Protein AF-Q58PU9-F1 (afdb_monomer)

Solvent-accessible surface area (backbone atoms only — not comparable to full-atom values): 5696 Å² total; per-residue (Å²): 122,82,73,88,47,96,60,48,33,50,56,48,20,75,73,70,76,45,70,24,68,88,39,55,69,55,50,58,37,69,88,42,30,53,57,52,50,52,51,26,27,63,74,8,67,67,58,70,34,34,42,67,81,24,47,49,79,92,44,77,36,57,48,66,38,35,43,16,73,45,65,72,74,63,18,70,61,54,25,56,49,51,54,50,50,50,57,48,48,66,73,71,46,92,64,77,89,77,118

Mean predicted aligned error: 5.07 Å

Structure (mmCIF, N/CA/C/O backbone):
data_AF-Q58PU9-F1
#
_entry.id   AF-Q58PU9-F1
#
loop_
_atom_site.group_PDB
_atom_site.id
_atom_site.type_symbol
_atom_site.label_atom_id
_atom_site.label_alt_id
_atom_site.label_comp_id
_atom_site.label_asym_id
_atom_site.label_entity_id
_atom_site.label_seq_id
_atom_site.pdbx_PDB_ins_code
_atom_site.Cartn_x
_atom_site.Cartn_y
_atom_site.Cartn_z
_atom_site.occupancy
_atom_site.B_iso_or_equiv
_atom_site.auth_seq_id
_atom_site.auth_comp_id
_atom_site.auth_asym_id
_atom_site.auth_atom_id
_atom_site.pdbx_PDB_model_num
ATOM 1 N N . MET A 1 1 ? -5.570 0.355 -11.817 1.00 49.12 1 MET A N 1
ATOM 2 C CA . MET A 1 1 ? -4.583 1.096 -11.006 1.00 49.12 1 MET A CA 1
ATOM 3 C C . MET A 1 1 ? -3.355 1.269 -11.866 1.00 49.12 1 MET A C 1
ATOM 5 O O . MET A 1 1 ? -2.730 0.271 -12.179 1.00 49.12 1 MET A O 1
ATOM 9 N N . TYR A 1 2 ? -3.067 2.483 -12.321 1.00 50.25 2 TYR A N 1
ATOM 10 C CA . TYR A 1 2 ? -1.865 2.719 -13.109 1.00 50.25 2 TYR A CA 1
ATOM 11 C C . TYR A 1 2 ? -0.710 3.082 -12.177 1.00 50.25 2 TYR A C 1
ATOM 13 O O . TYR A 1 2 ? -0.826 4.017 -11.387 1.00 50.25 2 TYR A O 1
ATOM 21 N N . ILE A 1 3 ? 0.401 2.358 -12.270 1.00 59.12 3 ILE A N 1
ATOM 22 C CA . ILE A 1 3 ? 1.611 2.604 -11.475 1.00 59.12 3 ILE A CA 1
ATOM 23 C C . ILE A 1 3 ? 2.469 3.718 -12.108 1.00 59.12 3 ILE A C 1
ATOM 25 O O . ILE A 1 3 ? 3.649 3.531 -12.385 1.00 59.12 3 ILE A O 1
ATOM 29 N N . TYR A 1 4 ? 1.868 4.888 -12.364 1.00 53.88 4 TYR A N 1
ATOM 30 C CA . TYR A 1 4 ? 2.527 6.046 -12.988 1.00 53.88 4 TYR A CA 1
ATOM 31 C C . TYR A 1 4 ? 3.523 6.732 -12.039 1.00 53.88 4 TYR A C 1
ATOM 33 O O . TYR A 1 4 ? 3.260 7.794 -11.487 1.00 53.88 4 TYR A O 1
ATOM 41 N N . VAL A 1 5 ? 4.692 6.121 -11.880 1.00 58.16 5 VAL A N 1
ATOM 42 C CA . VAL A 1 5 ? 5.965 6.802 -11.622 1.00 58.16 5 VAL A CA 1
ATOM 43 C C . VAL A 1 5 ? 6.993 6.018 -12.427 1.00 58.16 5 VAL A C 1
ATOM 45 O O . VAL A 1 5 ? 7.040 4.796 -12.284 1.00 58.16 5 VAL A O 1
ATOM 48 N N . GLU A 1 6 ? 7.785 6.682 -13.273 1.00 57.44 6 GLU A N 1
ATOM 49 C CA . GLU A 1 6 ? 8.637 6.059 -14.311 1.00 57.44 6 GLU A CA 1
ATOM 50 C C . GLU A 1 6 ? 9.539 4.909 -13.813 1.00 57.44 6 GLU A C 1
ATOM 52 O O . GLU A 1 6 ? 9.922 4.048 -14.595 1.00 57.44 6 GLU A O 1
ATOM 57 N N . ASN A 1 7 ? 9.799 4.811 -12.503 1.00 75.38 7 ASN A N 1
ATOM 58 C CA . ASN A 1 7 ? 10.622 3.761 -11.900 1.00 75.38 7 ASN A CA 1
ATOM 59 C C . ASN A 1 7 ? 9.863 2.577 -11.260 1.00 75.38 7 ASN A C 1
ATOM 61 O O . ASN A 1 7 ? 10.501 1.603 -10.863 1.00 75.38 7 ASN A O 1
ATOM 65 N N . ASN A 1 8 ? 8.534 2.615 -11.109 1.00 85.69 8 ASN A N 1
ATOM 66 C CA . ASN A 1 8 ? 7.800 1.541 -10.415 1.00 85.69 8 ASN A CA 1
ATOM 67 C C . ASN A 1 8 ? 7.676 0.266 -11.257 1.00 85.69 8 ASN A C 1
ATOM 69 O O . ASN A 1 8 ? 7.786 -0.828 -10.707 1.00 85.69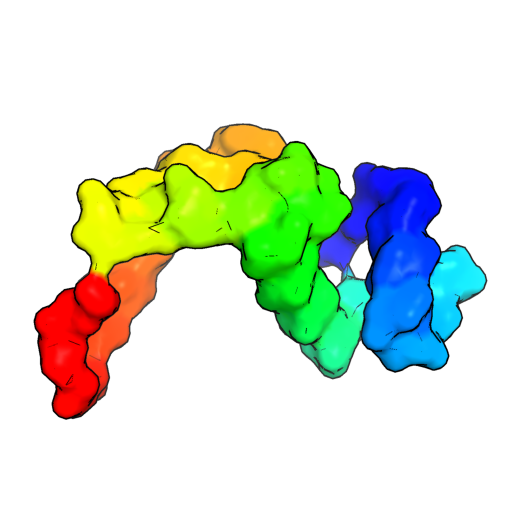 8 ASN A O 1
ATOM 73 N N . TYR A 1 9 ? 7.524 0.403 -12.578 1.00 91.94 9 TYR A N 1
ATOM 74 C CA . TYR A 1 9 ? 7.542 -0.731 -13.507 1.00 91.94 9 TYR A CA 1
ATOM 75 C C . TYR A 1 9 ? 8.892 -1.457 -13.485 1.00 91.94 9 TYR A C 1
ATOM 77 O O . TYR A 1 9 ? 8.916 -2.681 -13.399 1.00 91.94 9 TYR A O 1
ATOM 85 N N . GLN A 1 10 ? 10.006 -0.714 -13.471 1.00 93.56 10 GLN A N 1
ATOM 86 C CA . GLN A 1 10 ? 11.346 -1.300 -13.384 1.00 93.56 10 GLN A CA 1
ATOM 87 C C . GLN A 1 10 ? 11.551 -2.033 -12.056 1.00 93.56 10 GLN A C 1
ATOM 89 O O . GLN A 1 10 ? 11.918 -3.199 -12.052 1.00 93.56 10 GLN A O 1
ATOM 94 N N . LYS A 1 11 ? 11.223 -1.398 -10.925 1.00 93.12 11 LYS A N 1
ATOM 95 C CA . LYS A 1 11 ? 11.343 -2.043 -9.608 1.00 93.12 11 LYS A CA 1
ATOM 96 C C . LYS A 1 11 ? 10.492 -3.315 -9.506 1.00 93.12 11 LYS A C 1
ATOM 98 O O . LYS A 1 11 ? 10.926 -4.298 -8.913 1.00 93.12 11 LYS A O 1
ATOM 103 N N . ALA A 1 12 ? 9.276 -3.301 -10.059 1.00 94.25 12 ALA A N 1
ATOM 104 C CA . ALA A 1 12 ? 8.424 -4.485 -10.109 1.00 94.25 12 ALA A CA 1
ATOM 105 C C . ALA A 1 12 ? 9.020 -5.565 -11.026 1.00 94.25 12 ALA A C 1
ATOM 107 O O . ALA A 1 12 ? 8.999 -6.740 -10.674 1.00 94.25 12 ALA A O 1
ATOM 108 N N . GLN A 1 13 ? 9.599 -5.186 -12.167 1.00 95.50 13 GLN A N 1
ATOM 109 C CA . GLN A 1 13 ? 10.286 -6.122 -13.055 1.00 95.50 13 GLN A CA 1
ATOM 110 C C . GLN A 1 13 ? 11.476 -6.772 -12.346 1.00 95.50 13 GLN A C 1
ATOM 112 O O . GLN A 1 13 ? 11.603 -7.992 -12.378 1.00 95.50 13 GLN A O 1
ATOM 117 N N . ASP A 1 14 ? 12.296 -5.988 -11.651 1.00 95.75 14 ASP A N 1
ATOM 118 C CA . ASP A 1 14 ? 13.447 -6.493 -10.899 1.00 95.75 14 ASP A CA 1
ATOM 119 C C . ASP A 1 14 ? 13.012 -7.448 -9.774 1.00 95.75 14 ASP A C 1
ATOM 121 O O . ASP A 1 14 ? 13.689 -8.435 -9.495 1.00 95.75 14 ASP A O 1
ATOM 125 N N . LYS A 1 15 ? 11.860 -7.180 -9.141 1.00 96.69 15 LYS A N 1
ATOM 126 C CA . LYS A 1 15 ? 11.307 -8.006 -8.058 1.00 96.69 15 LYS A CA 1
ATOM 127 C C . LYS A 1 15 ? 10.672 -9.309 -8.551 1.00 96.69 15 LYS A C 1
ATOM 129 O O . LYS A 1 15 ? 10.844 -10.337 -7.902 1.00 96.69 15 LYS A O 1
ATOM 134 N N . PHE A 1 16 ? 9.899 -9.260 -9.636 1.00 96.12 16 PHE A N 1
ATOM 135 C CA . PHE A 1 16 ? 9.032 -10.364 -10.072 1.00 96.12 16 PHE A CA 1
ATOM 136 C C . PHE A 1 16 ? 9.499 -11.053 -11.364 1.00 96.12 16 PHE A C 1
ATOM 138 O O . PHE A 1 16 ? 8.924 -12.067 -11.746 1.00 96.12 16 PHE A O 1
ATOM 145 N N . GLY A 1 17 ? 10.526 -10.534 -12.044 1.00 96.69 17 GLY A N 1
ATOM 146 C CA . GLY A 1 17 ? 11.095 -11.125 -13.261 1.00 96.69 17 GLY A CA 1
ATOM 147 C C . GLY A 1 17 ? 10.214 -11.010 -14.510 1.00 96.69 17 GLY A C 1
ATOM 148 O O . GLY A 1 17 ? 10.465 -11.690 -15.502 1.00 96.69 17 GLY A O 1
ATOM 149 N N . VAL A 1 18 ? 9.181 -10.164 -14.480 1.00 96.50 18 VAL A N 1
ATOM 150 C CA . VAL A 1 18 ? 8.223 -9.969 -15.580 1.00 96.50 18 VAL A CA 1
ATOM 151 C C . VAL A 1 18 ? 8.460 -8.611 -16.231 1.00 96.50 18 VAL A C 1
ATOM 153 O O . VAL A 1 18 ? 8.662 -7.616 -15.537 1.00 96.50 18 VAL A O 1
ATOM 156 N N . ASN A 1 19 ? 8.430 -8.554 -17.565 1.00 94.19 19 ASN A N 1
ATOM 157 C CA . ASN A 1 19 ? 8.729 -7.341 -18.330 1.00 94.19 19 ASN A CA 1
ATOM 158 C C . ASN A 1 19 ? 7.584 -6.312 -18.285 1.00 94.19 19 ASN A C 1
ATOM 160 O O . ASN A 1 19 ? 6.882 -6.082 -19.272 1.00 94.19 19 ASN A O 1
A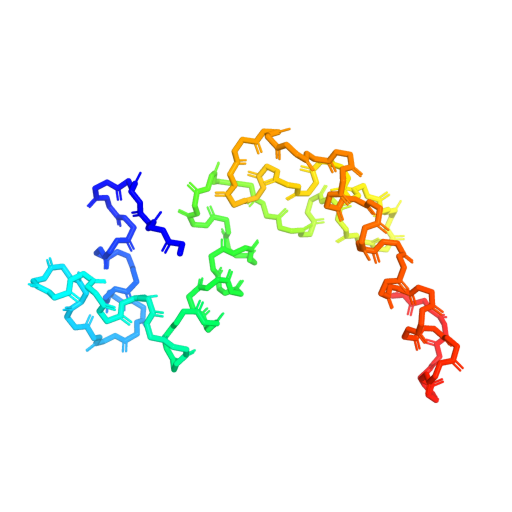TOM 164 N N . PHE A 1 20 ? 7.402 -5.680 -17.128 1.00 93.38 20 PHE A N 1
ATOM 165 C CA . PHE A 1 20 ? 6.412 -4.625 -16.947 1.00 93.38 20 PHE A CA 1
ATOM 166 C C . PHE A 1 20 ? 6.838 -3.290 -17.572 1.00 93.38 20 PHE A C 1
ATOM 168 O O . PHE A 1 20 ? 6.002 -2.410 -17.741 1.00 93.38 20 PHE A O 1
ATOM 175 N N . VAL A 1 21 ? 8.118 -3.113 -17.916 1.00 92.44 21 VAL A N 1
ATOM 176 C CA . VAL A 1 21 ? 8.611 -1.875 -18.539 1.00 92.44 21 VAL A CA 1
ATOM 177 C C . VAL A 1 21 ? 8.191 -1.802 -20.003 1.00 92.44 21 VAL A C 1
ATOM 179 O O . VAL A 1 21 ? 7.669 -0.781 -20.442 1.00 92.44 21 VAL A O 1
ATOM 182 N N . SER A 1 22 ? 8.387 -2.883 -20.763 1.00 93.62 22 SER A N 1
ATOM 183 C CA . SER A 1 22 ? 7.951 -2.937 -22.164 1.00 93.62 22 SER A CA 1
ATOM 184 C C . SER A 1 22 ? 6.470 -3.277 -22.311 1.00 93.62 22 SER A C 1
ATOM 186 O O . SER A 1 22 ? 5.884 -2.941 -23.337 1.00 93.62 22 SER A O 1
ATOM 188 N N . ILE A 1 23 ? 5.859 -3.935 -21.315 1.00 93.50 23 ILE A N 1
ATOM 189 C CA . ILE A 1 23 ? 4.436 -4.305 -21.334 1.00 93.50 23 ILE A CA 1
ATOM 190 C C . ILE A 1 23 ? 3.745 -3.851 -20.030 1.00 93.50 23 ILE A C 1
ATOM 192 O O . ILE A 1 23 ? 3.419 -4.679 -19.173 1.00 93.50 23 ILE A O 1
ATOM 196 N N . PRO A 1 24 ? 3.499 -2.536 -19.859 1.00 90.75 24 PRO A N 1
ATOM 197 C CA . PRO A 1 24 ? 2.920 -1.962 -18.638 1.00 90.75 24 PRO A CA 1
ATOM 198 C C . PRO A 1 24 ? 1.581 -2.570 -18.215 1.00 90.75 24 PRO A C 1
ATOM 200 O O . PRO A 1 24 ? 1.320 -2.725 -17.022 1.00 90.75 24 PRO A O 1
ATOM 203 N N . ASP A 1 25 ? 0.753 -2.966 -19.182 1.00 92.38 25 ASP A N 1
ATOM 204 C CA . ASP A 1 25 ? -0.580 -3.518 -18.925 1.00 92.38 25 ASP A CA 1
ATOM 205 C C . ASP A 1 25 ? -0.543 -4.813 -18.101 1.00 92.38 25 ASP A C 1
ATOM 207 O O . ASP A 1 25 ? -1.487 -5.095 -17.361 1.00 92.38 25 ASP A O 1
ATOM 211 N N . LEU A 1 26 ? 0.572 -5.560 -18.130 1.00 94.12 26 LEU A N 1
ATOM 212 C CA . LEU A 1 26 ? 0.748 -6.738 -17.280 1.00 94.12 26 LEU A CA 1
ATOM 213 C C . LEU A 1 26 ? 0.618 -6.383 -15.794 1.00 94.12 26 LEU A C 1
ATOM 215 O O . LEU A 1 26 ? -0.001 -7.132 -15.048 1.00 94.12 26 LEU A O 1
ATOM 219 N N . ALA A 1 27 ? 1.098 -5.218 -15.350 1.00 92.56 27 ALA A N 1
ATOM 220 C CA . ALA A 1 27 ? 0.977 -4.814 -13.947 1.00 92.56 27 ALA A CA 1
ATOM 221 C C . ALA A 1 27 ? -0.484 -4.580 -13.505 1.00 92.56 27 ALA A C 1
ATOM 223 O O . ALA A 1 27 ? -0.764 -4.524 -12.307 1.00 92.56 27 ALA A O 1
ATOM 224 N N . GLY A 1 28 ? -1.412 -4.434 -14.457 1.00 91.31 28 GLY A N 1
ATOM 225 C CA . GLY A 1 28 ? -2.849 -4.329 -14.213 1.00 91.31 28 GLY A CA 1
ATOM 226 C C . GLY A 1 28 ? -3.575 -5.675 -14.133 1.00 91.31 28 GLY A C 1
ATOM 227 O O . GLY A 1 28 ? -4.689 -5.722 -13.609 1.00 91.31 28 GLY A O 1
ATOM 228 N N . ASN A 1 29 ? -2.962 -6.765 -14.603 1.00 94.81 29 ASN A N 1
ATOM 229 C CA . ASN A 1 29 ? -3.548 -8.102 -14.521 1.00 94.81 29 ASN A CA 1
ATOM 230 C C . ASN A 1 29 ? -3.568 -8.574 -13.070 1.00 94.81 29 ASN A C 1
ATOM 232 O O . ASN A 1 29 ? -2.566 -8.447 -12.374 1.00 94.81 29 ASN A O 1
ATOM 236 N N . PHE A 1 30 ? -4.675 -9.170 -12.616 1.00 93.62 30 PHE A N 1
ATOM 237 C CA . PHE A 1 30 ? -4.839 -9.605 -11.221 1.00 93.62 30 PHE A CA 1
ATOM 238 C C . PHE A 1 30 ? -3.688 -10.475 -10.698 1.00 93.62 30 PHE A C 1
ATOM 240 O O . PHE A 1 30 ? -3.288 -10.307 -9.547 1.00 93.62 30 PHE A O 1
ATOM 247 N N . GLU A 1 31 ? -3.141 -11.341 -11.556 1.00 95.25 31 GLU A N 1
ATOM 248 C CA . GLU A 1 31 ? -1.979 -12.190 -11.269 1.00 95.25 31 GLU A CA 1
ATOM 249 C C . GLU A 1 31 ? -0.771 -11.393 -10.753 1.00 95.25 31 GLU A C 1
ATOM 251 O O . GLU A 1 31 ? -0.098 -11.832 -9.826 1.00 95.25 31 GLU A O 1
ATOM 256 N N . TYR A 1 32 ? -0.533 -10.197 -11.297 1.00 95.50 32 TYR A N 1
ATOM 257 C CA . TYR A 1 32 ? 0.610 -9.354 -10.943 1.00 95.50 32 TYR A CA 1
ATOM 258 C C . TYR A 1 32 ? 0.213 -8.170 -10.056 1.00 95.50 32 TYR A C 1
ATOM 260 O O . TYR A 1 32 ? 0.950 -7.801 -9.144 1.00 95.50 32 TYR A O 1
ATOM 268 N N . ALA A 1 33 ? -0.972 -7.600 -10.266 1.00 94.38 33 ALA A N 1
ATOM 269 C CA . ALA A 1 33 ? -1.442 -6.404 -9.580 1.00 94.38 33 ALA A CA 1
ATOM 270 C C . ALA A 1 33 ? -1.527 -6.593 -8.061 1.00 94.38 33 ALA A C 1
ATOM 272 O O . ALA A 1 33 ? -1.121 -5.704 -7.312 1.00 94.38 33 ALA A O 1
ATOM 273 N N . VAL A 1 34 ? -2.041 -7.739 -7.595 1.00 95.12 34 VAL A N 1
ATOM 274 C CA . VAL A 1 34 ? -2.183 -8.008 -6.155 1.00 95.12 34 VAL A CA 1
ATOM 275 C C . VAL A 1 34 ? -0.813 -8.194 -5.488 1.00 95.12 34 VAL A C 1
ATOM 277 O O . VAL A 1 34 ? -0.541 -7.456 -4.537 1.00 95.12 34 VAL A O 1
ATOM 280 N N . PRO A 1 35 ? 0.091 -9.069 -5.981 1.00 96.50 35 PRO A N 1
ATOM 281 C CA . PRO A 1 35 ? 1.442 -9.178 -5.427 1.00 96.50 35 PRO A C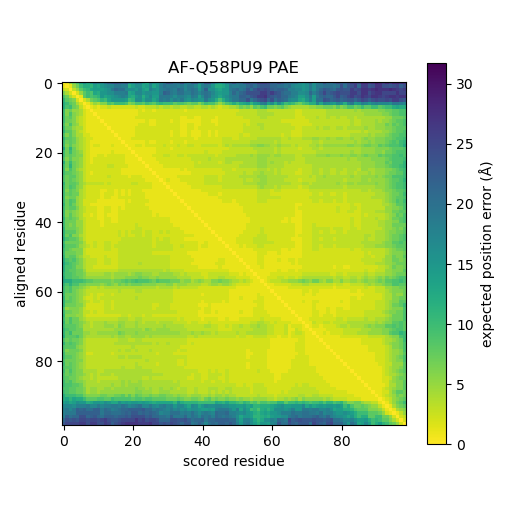A 1
ATOM 282 C C . PRO A 1 35 ? 2.227 -7.861 -5.451 1.00 96.50 35 PRO A C 1
ATOM 284 O O . PRO A 1 35 ? 2.833 -7.500 -4.443 1.00 96.50 35 PRO A O 1
ATOM 287 N N . ILE A 1 36 ? 2.178 -7.111 -6.560 1.00 96.00 36 ILE A N 1
ATOM 288 C CA . ILE A 1 36 ? 2.846 -5.805 -6.685 1.00 96.00 36 ILE A CA 1
ATOM 289 C C . ILE A 1 36 ? 2.303 -4.821 -5.646 1.00 96.00 36 ILE A C 1
ATOM 291 O O . ILE A 1 36 ? 3.083 -4.109 -5.013 1.00 96.00 36 ILE A O 1
ATOM 295 N N . MET A 1 37 ? 0.980 -4.782 -5.449 1.00 94.81 37 MET A N 1
ATOM 296 C CA . MET A 1 37 ? 0.344 -3.904 -4.468 1.00 94.81 37 MET A CA 1
ATOM 297 C C . MET A 1 37 ? 0.801 -4.226 -3.045 1.00 94.81 37 MET A C 1
ATOM 299 O O . MET A 1 37 ? 1.236 -3.318 -2.340 1.00 94.81 37 MET A O 1
ATOM 303 N N . VAL A 1 38 ? 0.742 -5.497 -2.637 1.00 95.88 38 VAL A N 1
ATOM 304 C CA . VAL A 1 38 ? 1.137 -5.930 -1.286 1.00 95.88 38 VAL A CA 1
ATOM 305 C C . VAL A 1 38 ? 2.609 -5.616 -1.034 1.00 95.88 38 VAL A C 1
ATOM 307 O O . VAL A 1 38 ? 2.923 -4.873 -0.105 1.00 95.88 38 VAL A O 1
ATOM 310 N N . TRP A 1 39 ? 3.498 -6.074 -1.918 1.00 96.56 39 TRP A N 1
ATOM 311 C CA . TRP A 1 39 ? 4.936 -5.817 -1.819 1.00 96.56 39 TRP A CA 1
ATOM 312 C C . TRP A 1 39 ? 5.249 -4.319 -1.748 1.00 96.56 39 TRP A C 1
ATOM 314 O O . TRP A 1 39 ? 5.992 -3.864 -0.874 1.00 96.56 39 TRP A O 1
ATOM 324 N N . GLY A 1 40 ? 4.650 -3.525 -2.638 1.00 95.25 40 GLY A N 1
ATOM 325 C CA . GLY A 1 40 ? 4.894 -2.092 -2.679 1.00 95.25 40 GLY A CA 1
ATOM 326 C C . GLY A 1 40 ? 4.409 -1.369 -1.423 1.00 95.25 40 GLY A C 1
ATOM 327 O O . GLY A 1 40 ? 5.061 -0.420 -0.984 1.00 95.25 40 GLY A O 1
ATOM 328 N N . MET A 1 41 ? 3.320 -1.833 -0.804 1.00 95.88 41 MET A N 1
ATOM 329 C CA . MET A 1 41 ? 2.804 -1.281 0.450 1.00 95.88 41 MET A CA 1
ATOM 330 C C . MET A 1 41 ? 3.631 -1.692 1.679 1.00 95.88 41 MET A C 1
ATOM 332 O O . MET A 1 41 ? 3.806 -0.892 2.605 1.00 95.88 41 MET A O 1
ATOM 336 N N . GLU A 1 42 ? 4.160 -2.913 1.701 1.00 96.25 42 GLU A N 1
ATOM 337 C CA . GLU A 1 42 ? 5.001 -3.426 2.789 1.00 96.25 42 GLU A CA 1
ATOM 338 C C . GLU A 1 42 ? 6.398 -2.793 2.789 1.00 96.25 42 GLU A C 1
ATOM 340 O O . GLU A 1 42 ? 6.895 -2.340 3.829 1.00 96.25 42 GLU A O 1
ATOM 345 N N . GLU A 1 43 ? 7.025 -2.720 1.614 1.00 96.00 43 GLU A N 1
ATOM 346 C CA . GLU A 1 43 ? 8.393 -2.225 1.451 1.00 96.00 43 GLU A CA 1
ATOM 347 C C . GLU A 1 43 ? 8.455 -0.708 1.195 1.00 96.00 43 GLU A C 1
ATOM 349 O O . GLU A 1 43 ? 9.517 -0.102 1.346 1.00 96.00 43 GLU A O 1
ATOM 354 N N . GLY A 1 44 ? 7.316 -0.065 0.919 1.00 94.88 44 GLY A N 1
ATOM 355 C CA . GLY A 1 44 ? 7.217 1.377 0.683 1.00 94.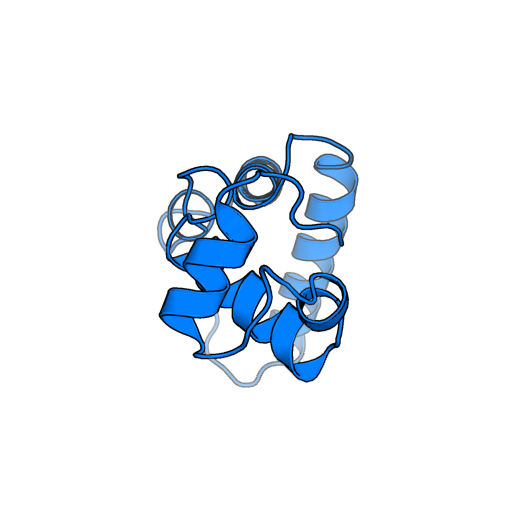88 44 GLY A CA 1
ATOM 356 C C . GLY A 1 44 ? 7.692 1.794 -0.708 1.00 94.88 44 GLY A C 1
ATOM 357 O O . GLY A 1 44 ? 8.254 2.872 -0.880 1.00 94.88 44 GLY A O 1
ATOM 358 N N . MET A 1 45 ? 7.480 0.950 -1.715 1.00 93.44 45 MET A N 1
ATOM 359 C CA . MET A 1 45 ? 8.042 1.144 -3.056 1.00 93.44 45 MET A CA 1
ATOM 360 C C . MET A 1 45 ? 7.354 2.247 -3.859 1.00 93.44 45 MET A C 1
ATOM 362 O O . MET A 1 45 ? 7.988 2.811 -4.754 1.00 93.44 45 MET A O 1
ATOM 366 N N . PHE A 1 46 ? 6.098 2.569 -3.524 1.00 90.88 46 PHE A N 1
ATOM 367 C CA . PHE A 1 46 ? 5.298 3.574 -4.228 1.00 90.88 46 PHE A CA 1
ATOM 368 C C . PHE A 1 46 ? 5.555 4.999 -3.730 1.00 90.88 46 PHE A C 1
ATOM 370 O O . PHE A 1 46 ? 5.796 5.888 -4.541 1.00 90.88 46 PHE A O 1
ATOM 377 N N . SER A 1 47 ? 5.534 5.221 -2.411 1.00 91.31 47 SER A N 1
ATOM 378 C CA . SER A 1 47 ? 5.653 6.562 -1.810 1.00 91.31 47 SER A CA 1
ATOM 379 C C . SER A 1 47 ? 6.793 6.717 -0.798 1.00 91.31 47 SER A C 1
ATOM 381 O O . SER A 1 47 ? 6.931 7.771 -0.178 1.00 91.31 47 SER A O 1
ATOM 383 N N . GLY A 1 48 ? 7.585 5.665 -0.566 1.00 92.44 48 GLY A N 1
ATOM 384 C CA . GLY A 1 48 ? 8.577 5.598 0.515 1.00 92.44 48 GLY A CA 1
ATOM 385 C C . GLY A 1 48 ? 7.975 5.300 1.893 1.00 92.44 48 GLY A C 1
ATOM 386 O O . GLY A 1 48 ? 8.705 5.020 2.844 1.00 92.44 48 GLY A O 1
ATOM 387 N N . LYS A 1 49 ? 6.645 5.340 2.027 1.00 95.12 49 LYS A N 1
ATOM 388 C CA . LYS A 1 49 ? 5.938 5.077 3.283 1.00 95.12 49 LYS A CA 1
ATOM 389 C C . LYS A 1 49 ? 5.493 3.624 3.341 1.00 95.12 49 LYS A C 1
ATOM 391 O O . LYS A 1 49 ? 4.999 3.093 2.355 1.00 95.12 49 LYS A O 1
ATOM 396 N N . LYS A 1 50 ? 5.628 3.000 4.511 1.00 97.06 50 LYS A N 1
ATOM 397 C CA . LYS A 1 50 ? 5.284 1.589 4.729 1.00 97.06 50 LYS A CA 1
ATOM 398 C C . LYS A 1 50 ? 3.951 1.464 5.446 1.00 97.06 50 LYS A C 1
ATOM 400 O O . LYS A 1 50 ? 3.652 2.268 6.330 1.00 97.06 50 LYS A O 1
ATOM 405 N N . LEU A 1 51 ? 3.194 0.414 5.137 1.00 96.88 51 LEU A N 1
ATOM 406 C CA . LEU A 1 51 ? 1.927 0.122 5.811 1.00 96.88 51 LEU A CA 1
ATOM 407 C C . LEU A 1 51 ? 2.092 0.032 7.336 1.00 96.88 51 LEU A C 1
ATOM 409 O O . LEU A 1 51 ? 1.320 0.642 8.075 1.00 96.88 51 LEU A O 1
ATOM 413 N N . LYS A 1 52 ? 3.177 -0.605 7.800 1.00 96.81 52 LYS A N 1
ATOM 414 C CA . LYS A 1 52 ? 3.504 -0.745 9.230 1.00 96.81 52 LYS A CA 1
ATOM 415 C C . LYS A 1 52 ? 3.717 0.573 9.985 1.00 96.81 52 LYS A C 1
ATOM 417 O O . LYS A 1 52 ? 3.718 0.585 11.208 1.00 96.81 52 LYS A O 1
ATOM 422 N N . SER A 1 53 ? 3.955 1.677 9.273 1.00 96.81 53 SER A N 1
ATOM 423 C CA . SER A 1 53 ? 4.081 3.008 9.883 1.00 96.81 53 SER A CA 1
ATOM 424 C C . SER A 1 53 ? 2.725 3.612 10.256 1.00 96.81 53 SER A C 1
ATOM 426 O O . SER A 1 53 ? 2.686 4.601 10.980 1.00 96.81 53 SER A O 1
ATOM 428 N N . TYR A 1 54 ? 1.631 3.046 9.745 1.00 97.25 54 TYR A N 1
ATOM 429 C CA . TYR A 1 54 ? 0.265 3.505 9.988 1.00 97.25 54 TYR A CA 1
ATOM 430 C C . TYR A 1 54 ? -0.599 2.460 10.684 1.00 97.25 54 TYR A C 1
ATOM 432 O O . TYR A 1 54 ? -1.565 2.830 11.340 1.00 97.25 54 TYR A O 1
ATOM 440 N N . ILE A 1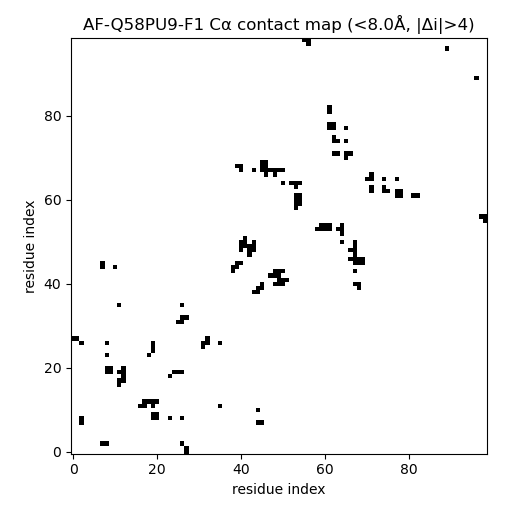 55 ? -0.295 1.177 10.505 1.00 95.25 55 ILE A N 1
ATOM 441 C CA . ILE A 1 55 ? -1.049 0.058 11.063 1.00 95.25 55 ILE A CA 1
ATOM 442 C C . ILE A 1 55 ? -0.044 -0.861 11.748 1.00 95.25 55 ILE A C 1
ATOM 444 O O . ILE A 1 55 ? 0.781 -1.487 11.083 1.00 95.25 55 ILE A O 1
ATOM 448 N N . SER A 1 56 ? -0.080 -0.902 13.073 1.00 93.56 56 SER A N 1
ATOM 449 C CA . SER A 1 56 ? 0.808 -1.722 13.894 1.00 93.56 56 SER A CA 1
ATOM 450 C C . SER A 1 56 ? 0.168 -2.016 15.252 1.00 93.56 56 SER A C 1
ATOM 452 O O . SER A 1 56 ? -0.902 -1.501 15.575 1.00 93.56 56 SER A O 1
ATOM 454 N N . SER A 1 57 ? 0.863 -2.787 16.090 1.00 89.94 57 SER A N 1
ATOM 455 C CA . SER A 1 57 ? 0.451 -3.040 17.476 1.00 89.94 57 SER A CA 1
ATOM 456 C C . SER A 1 57 ? 0.365 -1.771 18.335 1.00 89.94 57 SER A C 1
ATOM 458 O O . SER A 1 57 ? -0.345 -1.752 19.334 1.00 89.94 57 SER A O 1
ATOM 460 N N . SER A 1 58 ? 1.045 -0.681 17.952 1.00 90.94 58 SER A N 1
ATOM 461 C CA . SER A 1 58 ? 0.952 0.605 18.657 1.00 90.94 58 SER A CA 1
ATOM 462 C C . SER A 1 58 ? -0.273 1.434 18.265 1.00 90.94 58 SER A C 1
ATOM 464 O O . SER A 1 58 ? -0.537 2.457 18.894 1.00 90.94 58 SER A O 1
ATOM 466 N N . GLY A 1 59 ? -0.997 1.047 17.212 1.00 93.38 59 GLY A N 1
ATOM 467 C CA . GLY A 1 59 ? -2.208 1.734 16.786 1.00 93.38 59 GLY A CA 1
ATOM 468 C C . GLY A 1 59 ? -2.465 1.674 15.284 1.00 93.38 59 GLY A C 1
ATOM 469 O O . GLY A 1 59 ? -1.621 1.275 14.481 1.00 93.38 59 GLY A O 1
ATOM 470 N N . ILE A 1 60 ? -3.667 2.116 14.916 1.00 96.62 60 ILE A N 1
ATOM 471 C CA . ILE A 1 60 ? -4.191 2.043 13.554 1.00 96.62 60 ILE A CA 1
ATOM 472 C C . ILE A 1 60 ? -4.600 3.440 13.078 1.00 96.62 60 ILE A C 1
ATOM 474 O O . ILE A 1 60 ? -5.437 4.112 13.679 1.00 96.62 60 ILE A O 1
ATOM 478 N N . ASN A 1 61 ? -4.041 3.860 11.945 1.00 97.69 61 ASN A N 1
ATOM 479 C CA . ASN A 1 61 ? -4.364 5.094 11.240 1.00 97.69 61 ASN A CA 1
ATOM 480 C C . ASN A 1 61 ? -4.687 4.798 9.767 1.00 97.69 61 ASN A C 1
ATOM 482 O O . ASN A 1 61 ? -3.885 5.057 8.866 1.00 97.69 61 ASN A O 1
ATOM 486 N N . TYR A 1 62 ? -5.891 4.281 9.511 1.00 97.62 62 TYR A N 1
ATOM 487 C CA . TYR A 1 62 ? -6.350 3.964 8.154 1.00 97.62 62 TYR A CA 1
ATOM 488 C C . TYR A 1 62 ? -6.385 5.169 7.211 1.00 97.62 62 TYR A C 1
ATOM 490 O O . TYR A 1 62 ? -6.076 5.034 6.029 1.00 97.62 62 TYR A O 1
ATOM 498 N N . THR A 1 63 ? -6.724 6.357 7.718 1.00 98.00 63 THR A N 1
ATOM 499 C CA . THR A 1 63 ? -6.743 7.578 6.901 1.00 98.00 63 THR A CA 1
ATOM 500 C C . THR A 1 63 ? -5.329 7.915 6.420 1.00 98.00 63 THR A C 1
ATOM 502 O O . THR A 1 63 ? -5.101 8.108 5.227 1.00 98.00 63 THR A O 1
ATOM 505 N N . GLY A 1 64 ? -4.347 7.893 7.325 1.00 97.44 64 GLY A N 1
ATOM 506 C CA . GLY A 1 64 ? -2.939 8.100 6.994 1.00 97.44 64 GLY A CA 1
ATOM 507 C C . GLY A 1 64 ? -2.368 7.009 6.086 1.00 97.44 64 GLY A C 1
ATOM 508 O O . GLY A 1 64 ? -1.599 7.327 5.179 1.00 97.44 64 GLY A O 1
ATOM 509 N N . ALA A 1 65 ? -2.796 5.754 6.259 1.00 97.25 65 ALA A N 1
ATOM 510 C CA . ALA A 1 65 ? -2.327 4.611 5.473 1.00 97.25 65 ALA A CA 1
ATOM 511 C C . ALA A 1 65 ? -2.564 4.764 3.963 1.00 97.25 65 ALA A C 1
ATOM 513 O O . ALA A 1 65 ? -1.826 4.185 3.169 1.00 97.25 65 ALA A O 1
ATOM 514 N N . ARG A 1 66 ? -3.522 5.598 3.535 1.00 96.62 66 ARG A N 1
ATOM 515 C CA . ARG A 1 66 ? -3.726 5.901 2.111 1.00 96.62 66 ARG A CA 1
ATOM 516 C C . ARG A 1 66 ? -2.457 6.454 1.435 1.00 96.62 66 ARG A C 1
ATOM 518 O O . ARG A 1 66 ? -2.209 6.121 0.277 1.00 96.62 66 ARG A O 1
ATOM 525 N N . TYR A 1 67 ? -1.605 7.171 2.181 1.00 95.50 67 TYR A N 1
ATOM 526 C CA . TYR A 1 67 ? -0.321 7.682 1.687 1.00 95.50 67 TYR A CA 1
ATOM 527 C C . TYR A 1 67 ? 0.670 6.605 1.229 1.00 95.50 67 TYR A C 1
ATOM 529 O O . TYR A 1 67 ? 1.635 6.920 0.539 1.00 95.50 67 TYR A O 1
ATOM 537 N N . VAL A 1 68 ? 0.490 5.351 1.644 1.00 95.31 68 VAL A N 1
ATOM 538 C CA . VAL A 1 68 ? 1.391 4.245 1.288 1.00 95.31 68 VAL A CA 1
ATOM 539 C C . VAL A 1 68 ? 1.384 3.991 -0.220 1.00 95.31 68 VAL A C 1
ATOM 541 O O . VAL A 1 68 ? 2.414 3.640 -0.787 1.00 95.31 68 VAL A O 1
ATOM 544 N N . ILE A 1 69 ? 0.240 4.200 -0.872 1.00 91.12 69 ILE A N 1
ATOM 545 C CA . ILE A 1 69 ? 0.063 3.890 -2.292 1.00 91.12 69 ILE A CA 1
ATOM 546 C C . ILE A 1 69 ? -0.187 5.123 -3.157 1.00 91.12 69 ILE A C 1
ATOM 548 O O . ILE A 1 69 ? 0.332 5.192 -4.263 1.00 91.12 69 ILE A O 1
ATOM 552 N N . ASN A 1 70 ? -0.953 6.099 -2.667 1.00 89.31 70 ASN A N 1
ATOM 553 C CA . ASN A 1 70 ? -1.348 7.294 -3.416 1.00 89.31 70 ASN A CA 1
ATOM 554 C C . ASN A 1 70 ? -1.358 8.523 -2.494 1.00 89.31 70 ASN A C 1
ATOM 556 O O . ASN A 1 70 ? -1.016 8.428 -1.320 1.00 89.31 70 ASN A O 1
ATOM 560 N N . GLY A 1 71 ?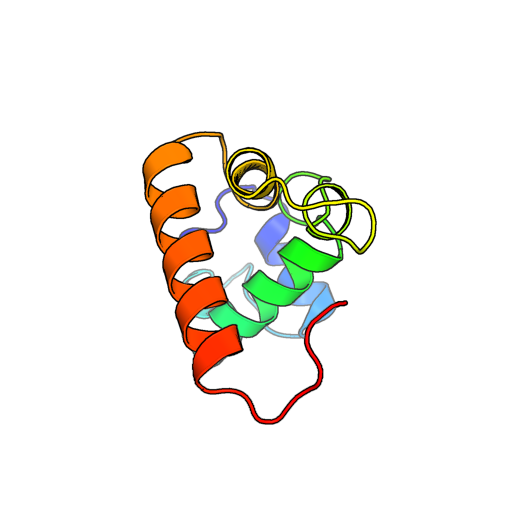 -1.752 9.691 -3.005 1.00 91.00 71 GLY A N 1
ATOM 561 C CA . GLY A 1 71 ? -2.047 10.856 -2.164 1.00 91.00 71 GLY A CA 1
ATOM 562 C C . GLY A 1 71 ? -3.256 10.630 -1.244 1.00 91.00 71 GLY A C 1
ATOM 563 O O . GLY A 1 71 ? -3.791 9.535 -1.151 1.00 91.00 71 GLY A O 1
ATOM 564 N N . GLN A 1 72 ? -3.729 11.671 -0.558 1.00 95.31 72 GLN A N 1
ATOM 565 C CA . GLN A 1 72 ? -4.886 11.577 0.357 1.00 95.31 72 GLN A CA 1
ATOM 566 C C . GLN A 1 72 ? -6.250 11.685 -0.339 1.00 95.31 72 GLN A C 1
ATOM 568 O O . GLN A 1 72 ? -7.264 11.973 0.300 1.00 95.31 72 GLN A O 1
ATOM 573 N N . ASP A 1 73 ? -6.303 11.446 -1.646 1.00 94.88 73 ASP A N 1
ATOM 574 C CA . ASP A 1 73 ? -7.563 11.398 -2.370 1.00 94.88 73 ASP A CA 1
ATOM 575 C C . ASP A 1 73 ? -8.460 10.297 -1.783 1.00 94.88 73 ASP A C 1
ATOM 577 O O . ASP A 1 73 ? -8.009 9.183 -1.512 1.00 94.88 73 ASP A O 1
ATOM 581 N N . GLN A 1 74 ? -9.731 10.624 -1.533 1.00 96.56 74 GLN A N 1
ATOM 582 C CA . GLN A 1 74 ? -10.719 9.682 -0.988 1.00 96.56 74 GLN A CA 1
ATOM 583 C C . GLN A 1 74 ? -10.306 9.005 0.338 1.00 96.56 74 GLN A C 1
ATOM 585 O O . GLN A 1 74 ? -10.917 8.012 0.736 1.00 96.56 74 GLN A O 1
ATOM 590 N N . ALA A 1 75 ? -9.306 9.527 1.059 1.00 97.31 75 ALA A N 1
ATOM 591 C CA . ALA A 1 75 ? -8.794 8.889 2.269 1.00 97.31 75 ALA A CA 1
ATOM 592 C C . ALA A 1 75 ? -9.874 8.648 3.344 1.00 97.31 75 ALA A C 1
ATOM 594 O O . ALA A 1 75 ? -9.900 7.544 3.893 1.00 97.31 75 ALA A O 1
ATOM 595 N N . PRO A 1 76 ? -10.820 9.578 3.613 1.00 98.00 76 PRO A N 1
ATOM 596 C CA . PRO A 1 76 ? -11.918 9.314 4.546 1.00 98.00 76 PRO A CA 1
ATOM 597 C C . PRO A 1 76 ? -12.819 8.152 4.109 1.00 98.00 76 PRO A C 1
ATOM 599 O O . PRO A 1 76 ? -13.204 7.326 4.937 1.00 98.00 76 PRO A O 1
ATOM 602 N N . LEU A 1 77 ? -13.121 8.051 2.810 1.00 98.12 77 LEU A N 1
ATOM 603 C CA . LEU A 1 77 ? -13.962 6.987 2.262 1.00 98.12 77 LEU A CA 1
ATOM 604 C C . LEU A 1 77 ? -13.274 5.624 2.387 1.00 98.12 77 LEU A C 1
ATOM 606 O O . LEU A 1 77 ? -13.860 4.681 2.916 1.00 98.12 77 LEU A O 1
ATOM 610 N N . ILE A 1 78 ? -12.011 5.533 1.973 1.00 97.44 78 ILE A N 1
ATOM 611 C CA . ILE A 1 78 ? -11.217 4.297 2.047 1.00 97.44 78 ILE A CA 1
ATOM 612 C C . ILE A 1 78 ? -11.004 3.875 3.505 1.00 97.44 78 ILE A C 1
ATOM 614 O O . ILE A 1 78 ? -11.144 2.699 3.833 1.00 97.44 78 ILE A O 1
ATOM 618 N N . SER A 1 79 ? -10.752 4.835 4.398 1.00 98.00 79 SER A N 1
ATOM 619 C CA . SER A 1 79 ? -10.682 4.607 5.846 1.00 98.00 79 SER A CA 1
ATOM 620 C C . SER A 1 79 ? -11.991 4.023 6.386 1.00 98.00 79 SER A C 1
ATOM 622 O O . SER A 1 79 ? -11.971 3.086 7.184 1.00 98.00 79 SER A O 1
ATOM 624 N N . SER A 1 80 ? -13.144 4.501 5.900 1.00 98.31 80 SER A N 1
ATOM 625 C CA . SER A 1 80 ? -14.444 3.934 6.273 1.00 98.31 80 SER A CA 1
ATOM 626 C C . SER A 1 80 ? -14.616 2.480 5.815 1.00 98.31 80 SER A C 1
ATOM 628 O O . SER A 1 80 ? -15.196 1.680 6.548 1.00 98.31 80 SER A O 1
ATOM 630 N N . TYR A 1 81 ? -14.081 2.109 4.647 1.00 98.25 81 TYR A N 1
ATOM 631 C CA . TYR A 1 81 ? -14.103 0.728 4.165 1.00 98.25 81 TYR A CA 1
ATOM 632 C C . TYR A 1 81 ? -13.173 -0.171 4.976 1.00 98.25 81 TYR A C 1
ATOM 634 O O . TYR A 1 81 ? -13.596 -1.244 5.392 1.00 98.25 81 TYR A O 1
ATOM 642 N N . ALA A 1 82 ? -11.952 0.283 5.269 1.00 96.94 82 ALA A N 1
ATOM 643 C CA . ALA A 1 82 ? -10.990 -0.468 6.072 1.00 96.94 82 ALA A CA 1
ATOM 644 C C . ALA A 1 82 ? -11.560 -0.830 7.454 1.00 96.94 82 ALA A C 1
ATOM 646 O O . ALA A 1 82 ? -11.561 -2.000 7.821 1.00 96.94 82 ALA A O 1
ATOM 647 N N . LYS A 1 83 ? -12.172 0.138 8.151 1.00 97.44 83 LYS A N 1
ATOM 648 C CA . LYS A 1 83 ? -12.848 -0.093 9.441 1.00 97.44 83 LYS A CA 1
ATOM 649 C C . LYS A 1 83 ? -13.986 -1.112 9.351 1.00 97.44 83 LYS A C 1
ATOM 651 O O . LYS A 1 83 ? -14.194 -1.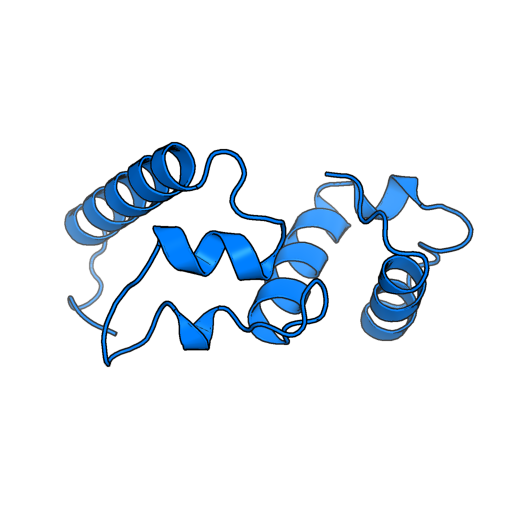896 10.269 1.00 97.44 83 LYS A O 1
ATOM 656 N N . ARG A 1 84 ? -14.755 -1.097 8.255 1.00 97.94 84 ARG A N 1
ATOM 657 C CA . ARG A 1 84 ? -15.834 -2.077 8.040 1.00 97.94 84 ARG A CA 1
ATOM 658 C C . ARG A 1 84 ? -15.270 -3.474 7.811 1.00 97.94 84 ARG A C 1
ATOM 660 O O . ARG A 1 84 ? -15.808 -4.421 8.371 1.00 97.94 84 ARG A O 1
ATOM 667 N N . PHE A 1 85 ? -14.208 -3.599 7.017 1.00 95.88 85 PHE A N 1
ATOM 668 C CA . PHE A 1 85 ? -13.554 -4.884 6.783 1.00 95.88 85 PHE A CA 1
ATOM 669 C C . PHE A 1 85 ? -12.919 -5.438 8.054 1.00 95.88 85 PHE A C 1
ATOM 671 O O . PHE A 1 85 ? -13.150 -6.601 8.356 1.00 95.88 85 PHE A O 1
ATOM 678 N N . GLU A 1 86 ? -12.209 -4.615 8.826 1.00 93.88 86 GLU A N 1
ATOM 679 C CA . GLU A 1 86 ? -11.666 -4.998 10.134 1.00 93.88 86 GLU A CA 1
ATOM 680 C C . GLU A 1 86 ? -12.768 -5.528 11.055 1.00 93.88 86 GLU A C 1
ATOM 682 O O . GLU A 1 86 ? -12.694 -6.669 11.495 1.00 93.88 86 GLU A O 1
ATOM 687 N N . ALA A 1 87 ? -13.854 -4.772 11.241 1.00 94.12 87 ALA A N 1
ATOM 688 C CA . ALA A 1 87 ? -14.957 -5.197 12.100 1.00 94.12 87 ALA A CA 1
ATOM 689 C C . ALA A 1 87 ? -15.644 -6.491 11.623 1.00 94.12 87 ALA A C 1
ATOM 691 O O . ALA A 1 87 ? -16.156 -7.257 12.440 1.00 94.12 87 ALA A O 1
ATOM 692 N N . ILE A 1 88 ? -15.709 -6.734 10.308 1.00 95.50 88 ILE A N 1
ATOM 693 C CA . ILE A 1 88 ? -16.219 -8.000 9.763 1.00 95.50 88 ILE A CA 1
ATOM 694 C C . ILE A 1 88 ? -15.237 -9.125 10.087 1.00 95.50 88 ILE A C 1
ATOM 696 O O . ILE A 1 88 ? -15.658 -10.130 10.650 1.00 95.50 88 ILE A O 1
ATOM 700 N N . LEU A 1 89 ? -13.948 -8.939 9.793 1.00 91.81 89 LEU A N 1
ATOM 701 C CA . LEU A 1 89 ? -12.902 -9.929 10.042 1.00 91.81 89 LEU A CA 1
ATOM 702 C C . LEU A 1 89 ? -12.825 -10.305 11.522 1.00 91.81 89 LEU A C 1
ATOM 704 O O . LEU A 1 89 ? -12.820 -11.488 11.833 1.00 91.81 89 LEU A O 1
ATOM 708 N N . GLU A 1 90 ? -12.860 -9.337 12.435 1.00 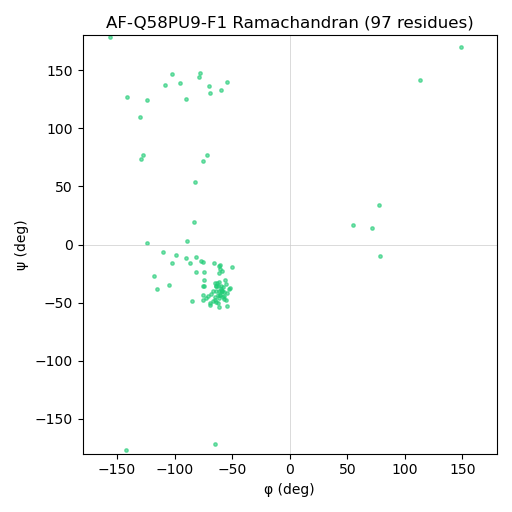89.75 90 GLU A N 1
ATOM 709 C CA . GLU A 1 90 ? -12.881 -9.591 13.878 1.00 89.75 90 G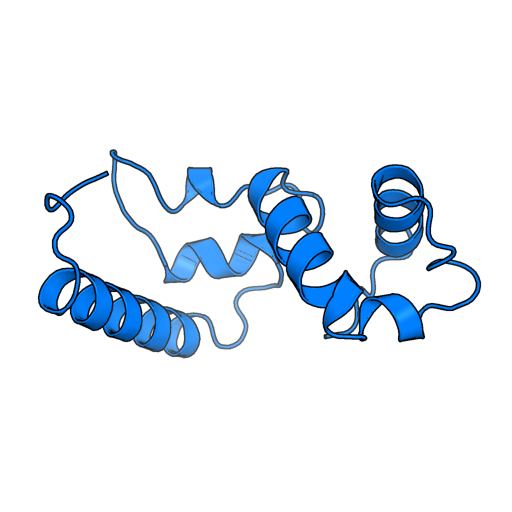LU A CA 1
ATOM 710 C C . GLU A 1 90 ? -14.087 -10.433 14.304 1.00 89.75 90 GLU A C 1
ATOM 712 O O . GLU A 1 90 ? -13.951 -11.329 15.131 1.00 89.75 90 GLU A O 1
ATOM 717 N N . LYS A 1 91 ? -15.268 -10.173 13.729 1.00 92.50 91 LYS A N 1
ATOM 718 C CA . LYS A 1 91 ? -16.498 -10.911 14.053 1.00 92.50 91 LYS A CA 1
ATOM 719 C C . LYS A 1 91 ? -16.543 -12.310 13.454 1.00 92.50 91 LYS A C 1
ATOM 721 O O . LYS A 1 91 ? -17.216 -13.174 14.006 1.00 92.50 91 LYS A O 1
ATOM 726 N N . THR A 1 92 ? -15.916 -12.512 12.298 1.00 93.56 92 THR A N 1
ATOM 727 C CA . THR A 1 92 ? -15.997 -13.778 11.558 1.00 93.56 92 THR A CA 1
ATOM 728 C C . THR A 1 92 ? -14.762 -14.653 11.717 1.00 93.56 92 THR A C 1
ATOM 730 O O . THR A 1 92 ? -14.809 -15.827 11.359 1.00 93.56 92 THR A O 1
ATOM 733 N N . SER A 1 93 ? -13.649 -14.107 12.205 1.00 87.50 93 SER A N 1
ATOM 734 C CA . SER A 1 93 ? -12.430 -14.878 12.422 1.00 87.50 93 SER A CA 1
ATOM 735 C C . SER A 1 93 ? -12.517 -15.691 13.709 1.00 87.50 93 SER A C 1
ATOM 737 O O . SER A 1 93 ? -13.060 -15.252 14.718 1.00 87.50 93 SER A O 1
ATOM 739 N N . THR A 1 94 ? -11.934 -16.885 13.675 1.00 81.12 94 THR A N 1
ATOM 740 C CA . THR A 1 94 ? -11.664 -17.697 14.869 1.00 81.12 94 THR A CA 1
ATOM 741 C C . THR A 1 94 ? -10.298 -17.375 15.482 1.00 81.12 94 THR A C 1
ATOM 743 O O . THR A 1 94 ? -9.863 -18.055 16.409 1.00 81.12 94 THR A O 1
ATOM 746 N N . SER A 1 95 ? -9.588 -16.391 14.924 1.00 72.38 95 SER A N 1
ATOM 747 C CA . SER A 1 95 ? -8.271 -15.965 15.386 1.00 72.38 95 SER A CA 1
ATOM 748 C C . SER A 1 95 ? -8.405 -15.089 16.637 1.00 72.38 95 SER A C 1
ATOM 750 O O . SER A 1 95 ? -9.389 -14.358 16.760 1.00 72.38 95 SER A O 1
ATOM 752 N N . PRO A 1 96 ? -7.435 -15.128 17.568 1.00 64.25 96 PRO A N 1
ATOM 753 C CA . PRO A 1 96 ? -7.420 -14.224 18.713 1.00 64.25 96 PRO A CA 1
ATOM 754 C C . PRO A 1 96 ? -7.491 -12.756 18.269 1.00 64.25 96 PRO A C 1
ATOM 756 O O . PRO A 1 96 ? -6.860 -12.376 17.284 1.00 64.25 96 PRO A O 1
ATOM 759 N N . GLN A 1 97 ? -8.251 -11.934 18.997 1.00 59.66 97 GLN A N 1
ATOM 760 C CA . GLN A 1 97 ? -8.302 -10.489 18.761 1.00 59.66 97 GLN A CA 1
ATOM 761 C C . GLN A 1 97 ? -6.970 -9.830 19.144 1.00 59.66 97 GLN A C 1
ATOM 763 O O . GLN A 1 97 ? -6.489 -10.014 20.262 1.00 59.66 97 GLN A O 1
ATOM 768 N N . GLY A 1 98 ? -6.427 -9.017 18.232 1.00 60.34 98 GLY A N 1
ATOM 769 C CA . GLY A 1 98 ? -5.207 -8.228 18.429 1.00 60.34 98 GLY A CA 1
ATOM 770 C C . GLY A 1 98 ? -4.033 -8.680 17.553 1.00 60.34 98 GLY A C 1
ATOM 771 O O . GLY A 1 98 ? -3.850 -9.872 17.315 1.00 60.34 98 GLY A O 1
ATOM 772 N N . PHE A 1 99 ? -3.264 -7.703 17.062 1.00 54.50 99 PHE A N 1
ATOM 773 C CA . PHE A 1 99 ? -1.961 -7.904 16.414 1.00 54.50 99 PHE A CA 1
ATOM 774 C C . PHE A 1 99 ? -0.847 -8.084 17.447 1.00 54.50 99 PHE A C 1
ATOM 776 O O . PHE A 1 99 ? -0.882 -7.359 18.470 1.00 54.50 99 PHE A O 1
#

Sequence (99 aa):
MYIYVENNYQKAQDKFGVNFVSIPDLAGNFEYAVPIMVWGMEEGMFSGKKLKSYISSSGINYTGARYVINGQDQAPLISSYAKRFEAILEKTSTSPQGF

Organism: Erwinia amylovora (NCBI:txid552)

Nearest PDB structures (foldseek):
  6lnr-assembly1_A  TM=8.177E-01  e=4.689E+00  Simarouba glauca

pLDDT: mean 90.3, std 12.05, range [49.12, 98.31]

Radius of gyration: 15.21 Å; Cα contacts (8 Å, |Δi|>4): 96; chains: 1; bounding box: 30×29×41 Å

Secondary structure (DSSP, 8-state):
----STTHHHHHHHHH---TTT-GGGGGSHHHHHHHHHHHHHHTTTTS--GGGTEETTEE-HHHHGGGTS-STTHHHHHHHHHHHHHHHHHH--SPS--

Foldseek 3Di:
DQLPDLCLQVVLCVVPVDNCNVPVCVCVDPVNVVVSVQVQQCCLVRQVDHLCVADHQVDHDQLVSVNSHDPSVCSVVRSVVVVVVVVVCVVPDPDDPGD